Protein AF-A0AAD7EMC1-F1 (afdb_monomer_lite)

Organism: NCBI:txid1033008

Structure (mmCIF, N/CA/C/O backbone):
data_AF-A0AAD7EMC1-F1
#
_entry.id   AF-A0AAD7EMC1-F1
#
loop_
_atom_site.group_PDB
_atom_site.id
_atom_site.type_symbol
_atom_site.label_atom_id
_atom_site.label_alt_id
_atom_site.label_comp_id
_atom_site.label_asym_id
_atom_site.label_entity_id
_atom_site.label_seq_id
_atom_site.pdbx_PDB_ins_code
_atom_site.Cartn_x
_atom_site.Cartn_y
_atom_site.Cartn_z
_atom_site.occupancy
_atom_site.B_iso_or_equiv
_atom_site.auth_seq_id
_atom_site.auth_comp_id
_atom_site.auth_asym_id
_atom_site.auth_atom_id
_atom_site.pdbx_PDB_model_num
ATOM 1 N N . MET A 1 1 ? -0.668 12.055 23.148 1.00 60.88 1 MET A N 1
ATOM 2 C CA . MET A 1 1 ? -0.483 11.729 21.715 1.00 60.88 1 MET A CA 1
ATOM 3 C C . MET A 1 1 ? -1.832 11.851 21.024 1.00 60.88 1 MET A C 1
ATOM 5 O O . MET A 1 1 ? -2.780 11.252 21.510 1.00 60.88 1 MET A O 1
ATOM 9 N N . VAL A 1 2 ? -1.942 12.645 19.956 1.00 84.56 2 VAL A N 1
ATOM 10 C CA . VAL A 1 2 ? -3.195 12.840 19.202 1.00 84.56 2 VAL A CA 1
ATOM 11 C C . VAL A 1 2 ? -3.077 12.085 17.881 1.00 84.56 2 VAL A C 1
ATOM 13 O O . VAL A 1 2 ? -2.104 12.279 17.156 1.00 84.56 2 VAL A O 1
ATOM 16 N N . VAL A 1 3 ? -4.040 11.212 17.579 1.00 85.06 3 VAL A N 1
ATOM 17 C CA . VAL A 1 3 ? -4.055 10.401 16.351 1.00 85.06 3 VAL A CA 1
ATOM 18 C C . VAL A 1 3 ? -5.226 10.843 15.482 1.00 85.06 3 VAL A C 1
ATOM 20 O O . VAL A 1 3 ? -6.353 10.967 15.956 1.00 85.06 3 VAL A O 1
ATOM 23 N N . SER A 1 4 ? -4.966 11.095 14.200 1.00 88.94 4 SER A N 1
ATOM 24 C CA . SER A 1 4 ? -6.009 11.465 13.243 1.00 88.94 4 SER A CA 1
ATOM 25 C C . SER A 1 4 ? -6.768 10.218 12.795 1.00 88.94 4 SER A C 1
ATOM 27 O O . SER A 1 4 ? -6.280 9.442 11.972 1.00 88.94 4 SER A O 1
ATOM 29 N N . VAL A 1 5 ? -7.977 10.037 13.326 1.00 88.81 5 VAL A N 1
ATOM 30 C CA . VAL A 1 5 ? -8.838 8.879 13.031 1.00 88.81 5 VAL A CA 1
ATOM 31 C C . VAL A 1 5 ? -9.078 8.722 11.527 1.00 88.81 5 VAL A C 1
ATOM 33 O O . VAL A 1 5 ? -8.936 7.626 11.001 1.00 88.81 5 VAL A O 1
ATOM 36 N N . SER A 1 6 ? -9.337 9.820 10.809 1.00 87.94 6 SER A N 1
ATOM 37 C CA . SER A 1 6 ? -9.637 9.799 9.368 1.00 87.94 6 SER A CA 1
ATOM 38 C C . SER A 1 6 ? -8.484 9.317 8.485 1.00 87.94 6 SER A C 1
ATOM 40 O O . SER A 1 6 ? -8.717 8.829 7.382 1.00 87.94 6 SER A O 1
ATOM 42 N N . LYS A 1 7 ? -7.238 9.440 8.953 1.00 88.00 7 LYS A N 1
ATOM 43 C CA . LYS A 1 7 ? -6.042 8.964 8.237 1.00 88.00 7 LYS A CA 1
ATOM 44 C C . LYS A 1 7 ? -5.636 7.553 8.641 1.00 88.00 7 LYS A C 1
ATOM 46 O O . LYS A 1 7 ? -4.788 6.947 7.982 1.00 88.00 7 LYS A O 1
ATOM 51 N N . THR A 1 8 ? -6.201 7.057 9.736 1.00 90.38 8 THR A N 1
ATOM 52 C CA . THR A 1 8 ? -5.828 5.770 10.298 1.00 90.38 8 THR A CA 1
ATOM 53 C C . THR A 1 8 ? -6.599 4.687 9.562 1.00 90.38 8 THR A C 1
ATOM 55 O O . THR A 1 8 ? -7.815 4.752 9.421 1.00 90.38 8 THR A O 1
ATOM 58 N N . GLN A 1 9 ? -5.870 3.700 9.067 1.00 91.69 9 GLN A N 1
ATOM 59 C CA . GLN A 1 9 ? -6.397 2.460 8.515 1.00 91.69 9 GLN A CA 1
ATOM 60 C C . GLN A 1 9 ? -5.579 1.326 9.114 1.00 91.69 9 GLN A C 1
ATOM 62 O O . GLN A 1 9 ? -4.480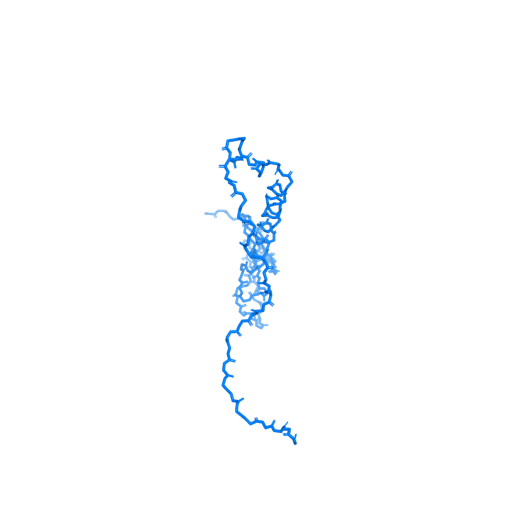 1.560 9.624 1.00 91.69 9 GLN A O 1
ATOM 67 N N . TRP A 1 10 ? -6.103 0.108 9.065 1.00 91.12 10 TRP A N 1
ATOM 68 C CA . TRP A 1 10 ? -5.374 -1.047 9.563 1.00 91.12 10 TRP A CA 1
ATOM 69 C C . TRP A 1 10 ? -5.284 -2.155 8.528 1.00 91.12 10 TRP A C 1
ATOM 71 O O . TRP A 1 10 ? -6.080 -2.244 7.593 1.00 91.12 10 TRP A O 1
ATOM 81 N N . VAL A 1 11 ? -4.251 -2.966 8.706 1.00 91.38 11 VAL A N 1
ATOM 82 C CA . VAL A 1 11 ? -3.827 -4.041 7.815 1.00 91.38 11 VAL A CA 1
ATOM 83 C C . VAL A 1 11 ? -3.401 -5.203 8.705 1.00 91.38 11 VAL A C 1
ATOM 85 O O . VAL A 1 11 ? -2.835 -4.987 9.777 1.00 91.38 11 VAL A O 1
ATOM 88 N N . ILE A 1 12 ? -3.677 -6.427 8.266 1.00 89.56 12 ILE A N 1
ATOM 89 C CA . ILE A 1 12 ? -3.251 -7.648 8.957 1.00 89.56 12 ILE A CA 1
ATOM 90 C C . ILE A 1 12 ? -1.943 -8.117 8.325 1.00 89.56 12 ILE A C 1
ATOM 92 O O . ILE A 1 12 ? -1.809 -8.102 7.106 1.00 89.56 12 ILE A O 1
ATOM 96 N N . PHE A 1 13 ? -0.979 -8.529 9.140 1.00 86.31 13 PHE A N 1
ATOM 97 C CA . PHE A 1 13 ? 0.265 -9.116 8.655 1.00 86.31 13 PHE A CA 1
ATOM 98 C C . PHE A 1 13 ? 0.315 -10.589 9.050 1.00 86.31 13 PHE A C 1
ATOM 100 O O . PHE A 1 13 ? 0.089 -10.917 10.213 1.00 86.31 13 PHE A O 1
ATOM 107 N N . GLY A 1 14 ? 0.622 -11.460 8.088 1.00 82.94 14 GLY A N 1
ATOM 108 C CA . GLY A 1 14 ? 0.661 -12.908 8.295 1.00 82.94 14 GLY A CA 1
ATOM 109 C C . GLY A 1 14 ? -0.617 -13.608 7.838 1.00 82.94 14 GLY A C 1
ATOM 110 O O . GLY A 1 14 ? -1.253 -13.190 6.872 1.00 82.94 14 GLY A O 1
ATOM 111 N N . GLU A 1 15 ? -0.965 -14.710 8.502 1.00 82.25 15 GLU A N 1
ATOM 112 C CA . GLU A 1 15 ? -2.175 -15.465 8.177 1.00 82.25 15 GLU A CA 1
ATOM 113 C C . GLU A 1 15 ? -3.427 -14.659 8.528 1.00 82.25 15 GLU A C 1
ATOM 115 O O . GLU A 1 15 ? -3.559 -14.122 9.629 1.00 82.25 15 GLU A O 1
ATOM 120 N N . ILE A 1 16 ? -4.361 -14.578 7.577 1.00 84.38 16 ILE A N 1
ATOM 121 C CA . ILE A 1 16 ? -5.633 -13.893 7.796 1.00 84.38 16 ILE A CA 1
ATOM 122 C C . ILE A 1 16 ? -6.445 -14.729 8.798 1.00 84.38 16 ILE A C 1
ATOM 124 O O . ILE A 1 16 ? -6.762 -15.887 8.509 1.00 84.38 16 ILE A O 1
ATOM 128 N N . PRO A 1 17 ? -6.801 -14.176 9.971 1.00 86.06 17 PRO A N 1
ATOM 129 C CA . PRO A 1 17 ? -7.574 -14.903 10.963 1.00 86.06 17 PRO A CA 1
ATOM 130 C C . PRO A 1 17 ? -8.973 -15.203 10.419 1.00 86.06 17 PRO A C 1
ATOM 132 O O . PRO A 1 17 ? -9.579 -14.377 9.736 1.00 86.06 17 PRO A O 1
ATOM 135 N N . ARG A 1 18 ? -9.526 -16.371 10.769 1.00 87.69 18 ARG A N 1
ATOM 136 C CA . ARG A 1 18 ? -10.897 -16.762 10.378 1.00 87.69 18 ARG A CA 1
ATOM 137 C C . ARG A 1 18 ? -11.953 -15.769 10.867 1.00 87.69 18 ARG A C 1
ATOM 139 O O . ARG A 1 18 ? -12.964 -15.566 10.204 1.00 87.69 18 ARG A O 1
ATOM 146 N N . HIS A 1 19 ? -11.700 -15.149 12.017 1.00 90.06 19 HIS A N 1
ATOM 147 C CA . HIS A 1 19 ? -12.524 -14.086 12.572 1.00 90.06 19 HIS A CA 1
ATOM 148 C C . HIS A 1 19 ? -11.719 -12.794 12.591 1.00 90.06 19 HIS A C 1
ATOM 150 O O . HIS A 1 19 ? -10.723 -12.672 13.304 1.00 90.06 19 HIS A O 1
ATOM 156 N N . VAL A 1 20 ? -12.154 -11.835 11.780 1.00 88.00 20 VAL A N 1
ATOM 157 C CA . VAL A 1 20 ? -11.515 -10.527 11.677 1.00 88.00 20 VAL A CA 1
ATOM 158 C C . VAL A 1 20 ? -11.942 -9.671 12.876 1.00 88.00 20 VAL A C 1
ATOM 160 O O . VAL A 1 20 ? -13.144 -9.471 13.071 1.00 88.00 20 VAL A O 1
ATOM 163 N N . PRO A 1 21 ? -11.003 -9.152 13.688 1.00 88.75 21 PRO A N 1
ATOM 164 C CA . PRO A 1 21 ? -11.347 -8.294 14.814 1.00 88.75 21 PRO A CA 1
ATOM 165 C C . PRO A 1 21 ? -11.889 -6.943 14.336 1.00 88.75 21 PRO A C 1
ATOM 167 O O . PRO A 1 21 ? -11.480 -6.407 13.310 1.00 88.75 21 PRO A O 1
ATOM 170 N N . ILE A 1 22 ? -12.794 -6.357 15.115 1.00 90.88 22 ILE A N 1
ATOM 171 C CA . ILE A 1 22 ? -13.328 -5.017 14.860 1.00 90.88 22 ILE A CA 1
ATOM 172 C C . ILE A 1 22 ? -12.456 -4.010 15.614 1.00 90.88 22 ILE A C 1
ATOM 174 O O . ILE A 1 22 ? -12.476 -3.978 16.843 1.00 90.88 22 ILE A O 1
ATOM 178 N N . MET A 1 23 ? -11.705 -3.168 14.896 1.00 90.06 23 MET A N 1
ATOM 179 C CA . MET A 1 23 ? -10.881 -2.124 15.515 1.00 90.06 23 MET A CA 1
ATOM 180 C C . MET A 1 23 ? -11.571 -0.761 15.532 1.00 90.06 23 MET A C 1
ATOM 182 O O . MET A 1 23 ? -12.06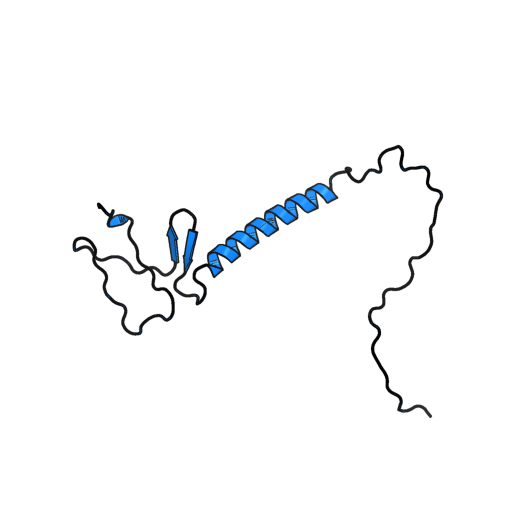7 -0.275 14.514 1.00 90.06 23 MET A O 1
ATOM 186 N N . ARG A 1 24 ? -11.560 -0.121 16.707 1.00 92.69 24 ARG A N 1
ATOM 187 C CA . ARG A 1 24 ? -12.086 1.228 16.928 1.00 92.69 24 ARG A CA 1
ATOM 188 C C . ARG A 1 24 ? -11.013 2.131 17.523 1.00 92.69 24 ARG A C 1
ATOM 190 O O . ARG A 1 24 ? -10.309 1.723 18.441 1.00 92.69 24 ARG A O 1
ATOM 197 N N . VAL A 1 25 ? -10.937 3.373 17.055 1.00 90.50 25 VAL A N 1
ATOM 198 C CA . VAL A 1 25 ? -10.101 4.427 17.652 1.00 90.50 25 VAL A CA 1
ATOM 199 C C . VAL A 1 25 ? -10.977 5.642 17.903 1.00 90.50 25 VAL A C 1
ATOM 201 O O . VAL A 1 25 ? -11.681 6.103 17.007 1.00 90.50 25 VAL A O 1
ATOM 204 N N . GLY A 1 26 ? -10.988 6.127 19.148 1.00 87.81 26 GLY A N 1
ATOM 205 C CA . GLY A 1 26 ? -11.864 7.234 19.552 1.00 87.81 26 GLY A CA 1
ATOM 206 C C . GLY A 1 26 ? -13.350 6.943 19.306 1.00 87.81 26 GLY A C 1
ATOM 207 O O . GLY A 1 26 ? -14.073 7.810 18.834 1.00 87.81 26 GLY A O 1
ATOM 208 N N . GLY A 1 27 ? -13.788 5.693 19.512 1.00 89.94 27 GLY A N 1
ATOM 209 C CA . GLY A 1 27 ? -15.169 5.252 19.265 1.00 89.94 27 GLY A CA 1
ATOM 210 C C . GLY A 1 27 ? -15.541 5.049 17.789 1.00 89.94 27 GLY A C 1
ATOM 211 O O . GLY A 1 27 ? -16.564 4.430 17.505 1.00 89.94 27 GLY A O 1
ATOM 212 N N . THR A 1 28 ? -14.698 5.485 16.852 1.00 91.06 28 THR A N 1
ATOM 213 C CA . THR A 1 28 ? -14.940 5.357 15.410 1.00 91.06 28 THR A CA 1
ATOM 214 C C . THR A 1 28 ? -14.347 4.058 14.881 1.00 91.06 28 THR A C 1
ATOM 216 O O . THR A 1 28 ? -13.233 3.683 15.249 1.00 91.06 28 THR A O 1
ATOM 219 N N . LEU A 1 29 ? -15.085 3.368 14.011 1.00 92.50 29 LEU A N 1
ATOM 220 C CA . LEU A 1 29 ? -14.623 2.149 13.353 1.00 92.50 29 LEU A CA 1
ATOM 221 C C . LEU A 1 29 ? -13.528 2.465 12.328 1.00 92.50 29 LEU A C 1
ATOM 223 O O . LEU A 1 29 ? -13.699 3.350 11.492 1.00 92.50 29 LEU A O 1
ATOM 227 N N . ILE A 1 30 ? -12.433 1.707 12.361 1.00 94.00 30 ILE A N 1
ATOM 228 C CA . ILE A 1 30 ? -11.377 1.807 11.354 1.00 94.00 30 ILE A CA 1
ATOM 229 C C . ILE A 1 30 ? -11.583 0.741 10.278 1.00 94.00 30 ILE A C 1
ATOM 231 O O . ILE A 1 30 ? -11.761 -0.441 10.576 1.00 94.00 30 ILE A O 1
ATOM 235 N N . SER A 1 31 ? -11.498 1.163 9.016 1.00 91.75 31 SER A N 1
ATOM 236 C CA . SER A 1 31 ? -11.544 0.264 7.864 1.00 91.75 31 SER A CA 1
ATOM 237 C C . SER A 1 31 ? -10.325 -0.662 7.806 1.00 91.75 31 SER A C 1
ATOM 239 O O . SER A 1 31 ? -9.181 -0.201 7.910 1.00 91.75 31 SER A O 1
ATOM 241 N N . LEU A 1 32 ? -10.589 -1.958 7.616 1.00 91.19 32 LEU A N 1
ATOM 242 C CA . LEU A 1 32 ? -9.584 -2.952 7.250 1.00 91.19 32 LEU A CA 1
ATOM 243 C C . LEU A 1 32 ? -9.306 -2.830 5.753 1.00 91.19 32 LEU A C 1
ATOM 245 O O . LEU A 1 32 ? -10.224 -2.922 4.938 1.00 91.19 32 LEU A O 1
ATOM 249 N N . VAL A 1 33 ? -8.041 -2.659 5.387 1.00 91.56 33 VAL A N 1
ATOM 250 C CA . VAL A 1 33 ? -7.624 -2.520 3.989 1.00 91.56 33 VAL A CA 1
ATOM 251 C C . VAL A 1 33 ? -6.583 -3.581 3.659 1.00 91.56 33 VAL A C 1
ATOM 253 O O . VAL A 1 33 ? -5.843 -4.026 4.528 1.00 91.56 33 VAL A O 1
ATOM 256 N N . ASN A 1 34 ? -6.517 -4.000 2.394 1.00 90.44 34 ASN A N 1
ATOM 257 C CA . ASN A 1 34 ? -5.550 -5.008 1.950 1.00 90.44 34 ASN A CA 1
ATOM 258 C C . ASN A 1 34 ? -4.175 -4.431 1.589 1.00 90.44 34 ASN A C 1
ATOM 260 O O . ASN A 1 34 ? -3.157 -5.123 1.610 1.00 90.44 34 ASN A O 1
ATOM 264 N N . GLN A 1 35 ? -4.151 -3.160 1.201 1.00 91.31 35 GLN A N 1
ATOM 265 C CA . GLN A 1 35 ? -2.939 -2.430 0.869 1.00 91.31 35 GLN A CA 1
ATOM 266 C C . GLN A 1 35 ? -3.005 -1.044 1.483 1.00 91.31 35 GLN A C 1
ATOM 268 O O . GLN A 1 35 ? -3.990 -0.331 1.310 1.00 91.31 35 GLN A O 1
ATOM 273 N N . TYR A 1 36 ? -1.933 -0.643 2.153 1.00 92.69 36 TYR A N 1
ATOM 274 C CA . TYR A 1 36 ? -1.837 0.676 2.758 1.00 92.69 36 TYR A CA 1
ATOM 275 C C . TYR A 1 36 ? -0.508 1.325 2.399 1.00 92.69 36 TYR A C 1
ATOM 277 O O . TYR A 1 36 ? 0.546 0.691 2.455 1.00 92.69 36 TYR A O 1
ATOM 285 N N . LYS A 1 37 ? -0.551 2.599 2.006 1.00 92.06 37 LYS A N 1
ATOM 286 C CA . LYS A 1 37 ? 0.650 3.383 1.723 1.00 92.06 37 LYS A CA 1
ATOM 287 C C . LYS A 1 37 ? 0.877 4.368 2.858 1.00 92.06 37 LYS A C 1
ATOM 289 O O . LYS A 1 37 ? 0.121 5.324 3.000 1.00 92.06 37 LYS A O 1
ATOM 294 N N . PHE A 1 38 ? 1.966 4.182 3.591 1.00 89.44 38 PHE A N 1
ATOM 295 C CA . PHE A 1 38 ? 2.380 5.082 4.658 1.00 89.44 38 PHE A CA 1
ATOM 296 C C . PHE A 1 38 ? 3.771 5.632 4.359 1.00 89.44 38 PHE A C 1
ATOM 298 O O . PHE A 1 38 ? 4.710 4.868 4.153 1.00 89.44 38 PHE A O 1
ATOM 305 N N . VAL A 1 39 ? 3.891 6.962 4.279 1.00 90.56 39 VAL A N 1
ATOM 306 C CA . VAL A 1 39 ? 5.169 7.679 4.072 1.00 90.56 39 VAL A CA 1
ATOM 307 C C . VAL A 1 39 ? 5.998 7.083 2.916 1.00 90.56 39 VAL A C 1
ATOM 309 O O . VAL A 1 39 ? 7.188 6.816 3.017 1.00 90.56 39 VAL A O 1
ATOM 312 N N . GLY A 1 40 ? 5.341 6.803 1.786 1.00 90.12 40 GLY A N 1
ATOM 313 C CA . GLY A 1 40 ? 6.005 6.260 0.591 1.00 90.12 40 GLY A CA 1
ATOM 314 C C . GLY A 1 40 ? 6.276 4.749 0.608 1.00 90.12 40 GLY A C 1
ATOM 315 O O . GLY A 1 40 ? 6.544 4.184 -0.455 1.00 90.12 40 GLY A O 1
ATOM 316 N N . VAL A 1 41 ? 6.126 4.080 1.750 1.00 90.25 41 VAL A N 1
ATOM 317 C CA . VAL A 1 41 ? 6.219 2.622 1.880 1.00 90.25 41 VAL A CA 1
ATOM 318 C C . VAL A 1 41 ? 4.844 2.007 1.656 1.00 90.25 41 VAL A C 1
ATOM 320 O O . VAL A 1 41 ? 3.828 2.557 2.079 1.00 90.25 41 VAL A O 1
ATOM 323 N N . LEU A 1 42 ? 4.805 0.892 0.929 1.00 92.19 42 LEU A N 1
ATOM 324 C CA . LEU A 1 42 ? 3.564 0.212 0.572 1.00 92.19 42 LEU A C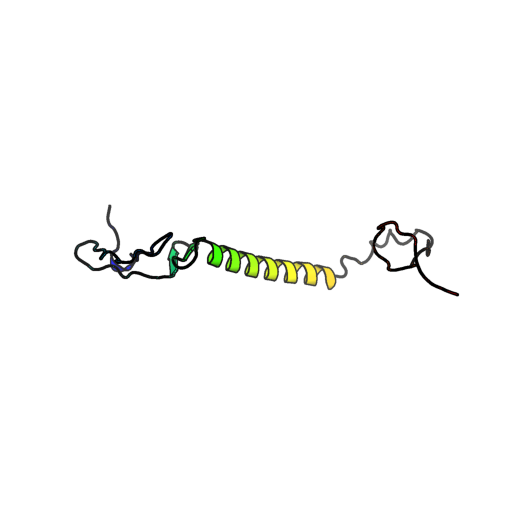A 1
ATOM 325 C C . LEU A 1 42 ? 3.528 -1.132 1.291 1.00 92.19 42 LEU A C 1
ATOM 327 O O . LEU A 1 42 ? 4.402 -1.966 1.076 1.00 92.19 42 LEU A O 1
ATOM 331 N N . PHE A 1 43 ? 2.519 -1.308 2.131 1.00 91.00 43 PHE A N 1
ATOM 332 C CA . PHE A 1 43 ? 2.274 -2.507 2.917 1.00 91.00 43 PHE A CA 1
ATOM 333 C C . PHE A 1 43 ? 1.157 -3.309 2.261 1.00 91.00 43 PHE A C 1
ATOM 335 O O . PHE A 1 43 ? 0.144 -2.732 1.866 1.00 91.00 43 PHE A O 1
ATOM 342 N N . THR A 1 44 ? 1.340 -4.622 2.131 1.00 90.62 44 THR A N 1
ATOM 343 C CA . THR A 1 44 ? 0.334 -5.544 1.578 1.00 90.62 44 THR A CA 1
ATOM 344 C C . THR A 1 44 ? 0.028 -6.628 2.609 1.00 90.62 44 THR A C 1
ATOM 346 O O . THR A 1 44 ? 0.959 -7.252 3.107 1.00 90.62 44 THR A O 1
ATOM 349 N N . SER A 1 45 ? -1.249 -6.850 2.933 1.00 86.19 45 SER A N 1
ATOM 350 C CA . SER A 1 45 ? -1.672 -7.883 3.896 1.00 86.19 45 SER A CA 1
ATOM 351 C C . SER A 1 45 ? -1.876 -9.265 3.284 1.00 86.19 45 SER A C 1
ATOM 353 O O . SER A 1 45 ? -1.800 -10.263 3.986 1.00 86.19 45 SER A O 1
ATOM 355 N N . ILE A 1 46 ? -2.165 -9.334 1.981 1.00 83.12 46 ILE A N 1
ATOM 356 C CA . ILE A 1 46 ? -2.530 -10.587 1.296 1.00 83.12 46 ILE A CA 1
ATOM 357 C C . ILE A 1 46 ? -1.305 -11.497 1.104 1.00 83.12 46 ILE A C 1
ATOM 359 O O . ILE A 1 46 ? -1.426 -12.716 1.013 1.00 83.12 46 ILE A O 1
ATOM 363 N N . SER A 1 47 ? -0.114 -10.911 1.008 1.00 81.50 47 SER A N 1
ATOM 364 C CA . SER A 1 47 ? 1.127 -11.625 0.730 1.00 81.50 47 SER A CA 1
ATOM 365 C C . SER A 1 47 ? 1.884 -11.958 2.014 1.00 81.50 47 SER A C 1
ATOM 367 O O . SER A 1 47 ? 1.996 -11.129 2.912 1.00 81.50 47 SER A O 1
ATOM 369 N N . ARG A 1 48 ? 2.499 -13.149 2.053 1.00 83.38 48 ARG A N 1
ATOM 370 C CA . ARG A 1 48 ? 3.388 -13.575 3.151 1.00 83.38 48 ARG A CA 1
ATOM 371 C C . ARG A 1 48 ? 4.547 -12.597 3.380 1.00 83.38 48 ARG A C 1
ATOM 373 O O . ARG A 1 48 ? 4.969 -12.400 4.512 1.00 83.38 48 ARG A O 1
ATOM 380 N N . ASP A 1 49 ? 5.036 -11.983 2.304 1.00 87.00 49 ASP A N 1
ATOM 381 C CA . ASP A 1 49 ? 5.968 -10.859 2.357 1.00 87.00 49 ASP A CA 1
ATOM 382 C C . ASP A 1 49 ? 5.206 -9.532 2.215 1.00 87.00 49 ASP A C 1
ATOM 384 O O . ASP A 1 49 ? 4.656 -9.221 1.151 1.00 87.00 49 ASP A O 1
ATOM 388 N N . ILE A 1 50 ? 5.217 -8.736 3.286 1.00 90.19 50 ILE A N 1
ATOM 389 C CA . ILE A 1 50 ? 4.524 -7.445 3.400 1.00 90.19 50 ILE A CA 1
ATOM 390 C C . ILE A 1 50 ? 5.061 -6.379 2.434 1.00 90.19 50 ILE A C 1
ATOM 392 O O . ILE A 1 50 ? 4.336 -5.439 2.090 1.00 90.19 50 ILE A O 1
ATOM 396 N N . PHE A 1 51 ? 6.310 -6.528 1.980 1.00 91.19 51 PHE A N 1
ATOM 397 C CA . PHE A 1 51 ? 7.006 -5.582 1.110 1.00 91.19 51 PHE A CA 1
ATOM 398 C C . PHE A 1 51 ? 7.132 -6.066 -0.331 1.00 91.19 51 PHE A C 1
ATOM 400 O O . PHE A 1 51 ? 7.632 -5.315 -1.169 1.00 91.19 51 PHE A O 1
ATOM 407 N N . SER A 1 52 ? 6.654 -7.265 -0.658 1.00 90.00 52 SER A N 1
ATOM 408 C CA . SER A 1 52 ? 6.747 -7.846 -2.004 1.00 90.00 52 SER A CA 1
ATOM 409 C C . SER A 1 52 ? 6.293 -6.873 -3.102 1.00 90.00 52 SER A C 1
ATOM 411 O O . SER A 1 52 ? 7.044 -6.568 -4.030 1.00 90.00 52 SER A O 1
ATOM 413 N N . THR A 1 53 ? 5.109 -6.273 -2.950 1.00 91.00 53 THR A N 1
ATOM 414 C CA . THR A 1 53 ? 4.574 -5.252 -3.866 1.00 91.00 53 THR A CA 1
ATOM 415 C C . THR A 1 53 ? 5.450 -3.996 -3.922 1.00 91.00 53 THR A C 1
ATOM 417 O O . THR A 1 53 ? 5.619 -3.387 -4.983 1.00 91.00 53 THR A O 1
ATOM 420 N N . HIS A 1 54 ? 6.009 -3.577 -2.785 1.00 93.88 54 HIS A N 1
ATOM 421 C CA . HIS A 1 54 ? 6.886 -2.411 -2.708 1.00 93.88 54 HIS A CA 1
ATOM 422 C C . HIS A 1 54 ? 8.203 -2.660 -3.456 1.00 93.88 54 HIS A C 1
ATOM 424 O O . HIS A 1 54 ? 8.598 -1.842 -4.291 1.00 93.88 54 HIS A O 1
ATOM 430 N N . TYR A 1 55 ? 8.837 -3.812 -3.232 1.00 94.12 55 TYR A N 1
ATOM 431 C CA . TYR A 1 55 ? 10.055 -4.216 -3.929 1.00 94.12 55 TYR A CA 1
ATOM 432 C C . TYR A 1 55 ? 9.818 -4.473 -5.412 1.00 94.12 55 TYR A C 1
ATOM 434 O O . TYR A 1 55 ? 10.639 -4.050 -6.219 1.00 94.12 55 TYR A O 1
ATOM 442 N N . ALA A 1 56 ? 8.682 -5.052 -5.802 1.00 93.50 56 ALA A N 1
ATOM 443 C CA . ALA A 1 56 ? 8.319 -5.208 -7.208 1.00 93.50 56 ALA A CA 1
ATOM 444 C C . ALA A 1 56 ? 8.241 -3.847 -7.924 1.00 93.50 56 ALA A C 1
ATOM 446 O O . ALA A 1 56 ? 8.834 -3.661 -8.990 1.00 93.50 56 ALA A O 1
ATOM 447 N N . LYS A 1 57 ? 7.589 -2.853 -7.303 1.00 93.44 57 LYS A N 1
ATOM 448 C CA . LYS A 1 57 ? 7.532 -1.477 -7.829 1.00 93.44 57 LYS A CA 1
ATOM 449 C C . LYS A 1 57 ? 8.913 -0.821 -7.867 1.00 93.44 57 LYS A C 1
ATOM 451 O O . LYS A 1 57 ? 9.239 -0.148 -8.844 1.00 93.44 57 LYS A O 1
ATOM 456 N N . LYS A 1 58 ? 9.738 -1.020 -6.836 1.00 94.12 58 LYS A N 1
ATOM 457 C CA . LYS A 1 58 ? 11.108 -0.489 -6.777 1.00 94.12 58 LYS A CA 1
ATOM 458 C C . LYS A 1 58 ? 11.997 -1.107 -7.860 1.00 94.12 58 LYS A C 1
ATOM 460 O O . LYS A 1 58 ? 12.693 -0.375 -8.556 1.00 94.12 58 LYS A O 1
ATOM 465 N N . ALA A 1 59 ? 11.911 -2.419 -8.058 1.00 95.75 59 ALA A N 1
ATOM 466 C CA . ALA A 1 59 ? 12.646 -3.152 -9.082 1.00 95.75 59 ALA A CA 1
ATOM 467 C C . ALA A 1 59 ? 12.222 -2.740 -10.496 1.00 95.75 59 ALA A C 1
ATOM 469 O O . ALA A 1 59 ? 13.078 -2.517 -11.345 1.00 95.75 59 ALA A O 1
ATOM 470 N N . SER A 1 60 ? 10.919 -2.577 -10.747 1.00 96.12 60 SER A N 1
ATOM 471 C CA . SER A 1 60 ? 10.407 -2.078 -12.030 1.00 96.12 60 SER A CA 1
ATOM 472 C C . SER A 1 60 ? 10.982 -0.698 -12.367 1.00 96.12 60 SER A C 1
ATOM 474 O O . SER A 1 60 ? 11.532 -0.510 -13.452 1.00 96.12 60 SER A O 1
ATOM 476 N N . LYS A 1 61 ? 10.956 0.239 -11.411 1.00 95.06 61 LYS A N 1
ATOM 477 C CA . LYS A 1 61 ? 11.548 1.572 -11.594 1.00 95.06 61 LYS A CA 1
ATOM 478 C C . LYS A 1 61 ? 13.060 1.518 -11.801 1.00 95.06 61 LYS A C 1
ATOM 480 O O . LYS A 1 61 ? 13.568 2.199 -12.683 1.00 95.06 61 LYS A O 1
ATOM 485 N N . ALA A 1 62 ? 13.769 0.695 -11.031 1.00 95.25 62 ALA A N 1
ATOM 486 C CA . ALA A 1 62 ? 15.212 0.527 -11.179 1.00 95.25 62 ALA A CA 1
ATOM 487 C C . ALA A 1 62 ? 15.583 -0.021 -12.565 1.00 95.25 62 ALA A C 1
ATOM 489 O O . ALA A 1 62 ? 16.488 0.507 -13.201 1.00 95.25 62 ALA A O 1
ATOM 490 N N . ARG A 1 63 ? 14.845 -1.018 -13.071 1.00 95.94 63 ARG A N 1
ATOM 491 C CA . ARG A 1 63 ? 15.029 -1.558 -14.429 1.00 95.94 63 ARG A CA 1
ATOM 492 C C . ARG A 1 63 ? 14.744 -0.513 -15.503 1.00 95.94 63 ARG A C 1
ATOM 494 O O . ARG A 1 63 ? 15.500 -0.426 -16.459 1.00 95.94 63 ARG A O 1
ATOM 501 N N . ALA A 1 64 ? 13.700 0.299 -15.338 1.00 94.25 64 ALA A N 1
ATOM 502 C CA . ALA A 1 64 ? 13.403 1.381 -16.275 1.00 94.25 64 ALA A CA 1
ATOM 503 C C . ALA A 1 64 ? 14.554 2.399 -16.347 1.00 94.25 64 ALA A C 1
ATOM 505 O O . ALA A 1 64 ? 14.992 2.751 -17.439 1.00 94.25 64 ALA A O 1
ATOM 506 N N . VAL A 1 65 ? 15.089 2.816 -15.195 1.00 94.38 65 VAL A N 1
ATOM 507 C CA . VAL A 1 65 ? 16.249 3.720 -15.133 1.00 94.38 65 VAL A CA 1
ATOM 508 C C . VAL A 1 65 ? 17.489 3.070 -15.740 1.00 94.38 65 VAL A C 1
ATOM 510 O O . VAL A 1 65 ? 18.133 3.691 -16.579 1.00 94.38 65 VAL A O 1
ATOM 513 N N . ALA A 1 66 ? 17.780 1.816 -15.388 1.00 92.25 66 ALA A N 1
ATOM 514 C CA . ALA A 1 66 ? 18.906 1.069 -15.941 1.00 92.25 66 ALA A CA 1
ATOM 515 C C . ALA A 1 66 ? 18.829 0.986 -17.474 1.00 92.25 66 ALA A C 1
ATOM 517 O O . ALA A 1 66 ? 19.796 1.311 -18.162 1.00 92.25 66 ALA A O 1
ATOM 518 N N . ASN A 1 67 ? 17.663 0.631 -18.017 1.00 91.38 67 ASN A N 1
ATOM 519 C CA . ASN A 1 67 ? 17.448 0.549 -19.458 1.00 91.38 67 ASN A CA 1
ATOM 520 C C . ASN A 1 67 ? 17.671 1.904 -20.141 1.00 91.38 67 ASN A C 1
ATOM 522 O O . ASN A 1 67 ? 18.357 1.952 -21.154 1.00 91.38 67 ASN A O 1
ATOM 526 N N . MET A 1 68 ? 17.176 3.006 -19.568 1.00 89.38 68 MET A N 1
ATOM 527 C CA . MET A 1 68 ? 17.440 4.348 -20.103 1.00 89.38 68 MET A CA 1
ATOM 528 C C . MET A 1 68 ? 18.932 4.701 -20.067 1.00 89.38 68 MET A C 1
ATOM 530 O O . MET A 1 68 ? 19.459 5.230 -21.042 1.00 89.38 68 MET A O 1
ATOM 534 N N . THR A 1 69 ? 19.636 4.385 -18.976 1.00 88.75 69 THR A N 1
ATOM 535 C CA . THR A 1 69 ? 21.075 4.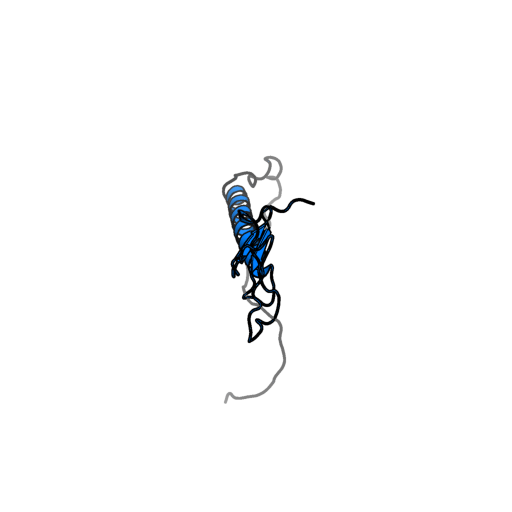668 -18.865 1.00 88.75 69 THR A CA 1
ATOM 536 C C . THR A 1 69 ? 21.904 3.850 -19.852 1.00 88.75 69 THR A C 1
ATOM 538 O O . THR A 1 69 ? 22.760 4.408 -20.534 1.00 88.75 69 THR A O 1
ATOM 541 N N . PHE A 1 70 ? 21.632 2.552 -19.999 1.00 84.31 70 PHE A N 1
ATOM 542 C CA . PHE A 1 70 ? 22.380 1.705 -20.929 1.00 84.31 70 PHE A CA 1
ATOM 543 C C . PHE A 1 70 ? 22.055 2.018 -22.389 1.00 84.31 70 PHE A C 1
ATOM 545 O O . PHE A 1 70 ? 22.959 2.004 -23.222 1.00 84.31 70 PHE A O 1
ATOM 552 N N . GLU A 1 71 ? 20.811 2.380 -22.696 1.00 80.88 71 GLU A N 1
ATOM 553 C CA . GLU A 1 71 ? 20.448 2.851 -24.031 1.00 80.88 71 GLU A CA 1
ATOM 554 C C . GLU A 1 71 ? 21.129 4.192 -24.344 1.00 80.88 71 GLU A C 1
ATOM 556 O O . GLU A 1 71 ? 21.677 4.369 -25.428 1.00 80.88 71 GLU A O 1
ATOM 561 N N . SER A 1 72 ? 21.227 5.105 -23.371 1.00 73.88 72 SER A N 1
ATOM 562 C CA . SER A 1 72 ? 21.978 6.350 -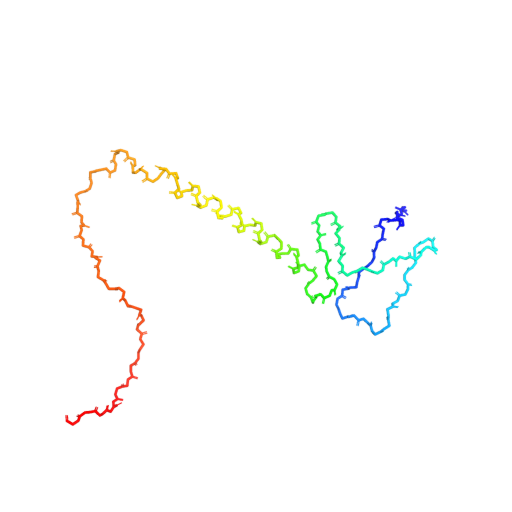23.562 1.00 73.88 72 SER A CA 1
ATOM 563 C C . SER A 1 72 ? 23.461 6.096 -23.854 1.00 73.88 72 SER A C 1
ATOM 565 O O . SER A 1 72 ? 24.011 6.733 -24.744 1.00 73.88 72 SER A O 1
ATOM 567 N N . ILE A 1 73 ? 24.099 5.121 -23.194 1.00 68.38 73 ILE A N 1
ATOM 568 C CA . ILE A 1 73 ? 25.493 4.724 -23.468 1.00 68.38 73 ILE A CA 1
ATOM 569 C C . ILE A 1 73 ? 25.620 4.093 -24.859 1.00 68.38 73 ILE A C 1
ATOM 571 O O . ILE A 1 73 ? 26.608 4.332 -25.546 1.00 68.38 73 ILE A O 1
ATOM 575 N N . ARG A 1 74 ? 24.618 3.322 -25.294 1.00 57.91 74 ARG A N 1
ATOM 576 C CA . ARG A 1 74 ? 24.586 2.697 -26.621 1.00 57.91 74 ARG A CA 1
ATOM 577 C C . ARG A 1 74 ? 24.508 3.723 -27.753 1.00 57.91 74 ARG A C 1
ATOM 579 O O . ARG A 1 74 ? 25.145 3.526 -28.783 1.00 57.91 74 ARG A O 1
ATOM 586 N N . ILE A 1 75 ? 23.714 4.780 -27.574 1.00 61.00 75 ILE A N 1
ATOM 587 C CA . ILE A 1 75 ? 23.502 5.827 -28.588 1.00 61.00 75 ILE A CA 1
ATOM 588 C C . ILE A 1 75 ? 24.583 6.919 -28.491 1.00 61.00 75 ILE A C 1
ATOM 590 O O . ILE A 1 75 ? 24.865 7.612 -29.467 1.00 61.00 75 ILE A O 1
ATOM 594 N N . SER A 1 76 ? 25.227 7.063 -27.330 1.00 56.09 76 SER A N 1
ATOM 595 C CA . SER A 1 76 ? 26.336 7.997 -27.153 1.00 56.09 76 SER A CA 1
ATOM 596 C C . SER A 1 76 ? 27.560 7.535 -27.950 1.00 56.09 76 SER A C 1
ATOM 598 O O . SER A 1 76 ? 28.075 6.444 -27.701 1.00 56.09 76 SER A O 1
ATOM 600 N N . PRO A 1 77 ? 28.157 8.385 -28.802 1.00 58.69 77 PRO A N 1
ATOM 601 C CA . PRO A 1 77 ? 29.449 8.111 -29.424 1.00 58.69 77 PRO A CA 1
ATOM 602 C C . PRO A 1 77 ? 30.609 8.215 -28.415 1.00 58.69 77 PRO A C 1
ATOM 604 O O . PRO A 1 77 ? 31.747 8.413 -28.809 1.00 58.69 77 PRO A O 1
ATOM 607 N N . LEU A 1 78 ? 30.367 8.056 -27.108 1.00 53.75 78 LEU A N 1
ATOM 608 C CA . LEU A 1 78 ? 31.413 8.016 -26.078 1.00 53.75 78 LEU A CA 1
ATOM 609 C C . LEU A 1 78 ? 32.278 6.742 -26.171 1.00 53.75 78 LEU A C 1
ATOM 611 O O . LEU A 1 78 ? 33.295 6.637 -25.495 1.00 53.75 78 LEU A O 1
ATOM 615 N N . GLY A 1 79 ? 31.900 5.801 -27.046 1.00 49.47 79 GLY A N 1
ATOM 616 C CA . GLY A 1 79 ? 32.754 4.727 -27.558 1.00 49.47 79 GLY A CA 1
ATOM 617 C C . GLY A 1 79 ? 33.520 5.077 -28.843 1.00 49.47 79 GLY A C 1
ATOM 618 O O . GLY A 1 79 ? 34.143 4.194 -29.433 1.00 49.47 79 GLY A O 1
ATOM 619 N N . ALA A 1 80 ? 33.494 6.330 -29.310 1.00 52.72 80 ALA A N 1
ATOM 620 C CA . ALA A 1 80 ? 34.484 6.807 -30.262 1.00 52.72 80 ALA A CA 1
ATOM 621 C C . ALA A 1 80 ? 35.826 6.736 -29.540 1.00 52.72 80 ALA A C 1
ATOM 623 O O . ALA A 1 80 ? 36.103 7.527 -28.638 1.00 52.72 80 ALA A O 1
ATOM 624 N N . LYS A 1 81 ? 36.610 5.712 -29.899 1.00 48.91 81 LYS A N 1
ATOM 625 C CA . LYS A 1 81 ? 38.006 5.551 -29.499 1.00 48.91 81 LYS A CA 1
ATOM 626 C C . LYS A 1 81 ? 38.637 6.934 -29.441 1.00 48.91 81 LYS A C 1
ATOM 628 O O . LYS A 1 81 ? 38.547 7.684 -30.415 1.00 48.91 81 LYS A O 1
ATOM 633 N N . SER A 1 82 ? 39.233 7.273 -28.304 1.00 51.19 82 SER A N 1
ATOM 634 C CA . SER A 1 82 ? 40.005 8.499 -28.201 1.00 51.19 82 SER A CA 1
ATOM 635 C C . SER A 1 82 ? 40.964 8.579 -29.409 1.00 51.19 82 SER A C 1
ATOM 637 O O . SER A 1 82 ? 41.524 7.547 -29.795 1.00 51.19 82 SER A O 1
ATOM 639 N N . PRO A 1 83 ? 41.139 9.748 -30.060 1.00 52.66 83 PRO A N 1
ATOM 640 C CA . PRO A 1 83 ? 41.859 9.855 -31.340 1.00 52.66 83 PRO A CA 1
ATOM 641 C C . PRO A 1 83 ? 43.297 9.313 -31.334 1.00 52.66 83 PRO A C 1
ATOM 643 O O . PRO A 1 83 ? 43.874 9.076 -32.389 1.00 52.66 83 PRO A O 1
ATOM 646 N N . TRP A 1 84 ? 43.867 9.095 -30.150 1.00 51.34 84 TRP A N 1
ATOM 647 C CA . TRP A 1 84 ? 45.209 8.568 -29.928 1.00 51.34 84 TRP A CA 1
ATOM 648 C C . TRP A 1 84 ? 45.275 7.035 -29.792 1.00 51.34 84 TRP A C 1
ATOM 650 O O . TRP A 1 84 ? 46.365 6.479 -29.708 1.00 51.34 84 TRP A O 1
ATOM 660 N N . MET A 1 85 ? 44.142 6.323 -29.816 1.00 43.41 85 MET A N 1
ATOM 661 C CA . MET A 1 85 ? 44.078 4.854 -29.713 1.00 43.41 85 MET A CA 1
ATOM 662 C C . MET A 1 85 ? 44.012 4.141 -31.083 1.00 43.41 85 MET A C 1
ATOM 664 O O . MET A 1 85 ? 43.630 2.973 -31.172 1.00 43.41 85 MET A O 1
ATOM 668 N N . SER A 1 86 ? 44.365 4.842 -32.165 1.00 48.34 86 SER A N 1
ATOM 669 C CA . SER A 1 86 ? 44.346 4.364 -33.558 1.00 48.34 86 SER A CA 1
ATOM 670 C C . SER A 1 86 ? 45.667 3.746 -34.045 1.00 48.34 86 SER A C 1
ATOM 672 O O . SER A 1 86 ? 45.749 3.340 -35.199 1.00 48.34 86 SER A O 1
ATOM 674 N N . LEU A 1 87 ? 46.680 3.596 -33.184 1.00 47.88 87 LEU A N 1
ATOM 675 C CA . LEU A 1 87 ? 47.989 3.035 -33.554 1.00 47.88 87 LEU A CA 1
ATOM 676 C C . LEU A 1 87 ? 48.285 1.685 -32.885 1.00 47.88 87 LEU A C 1
ATOM 678 O O . LEU A 1 87 ? 49.355 1.485 -32.320 1.00 47.88 87 LEU A O 1
ATOM 682 N N . THR A 1 88 ? 47.358 0.727 -32.960 1.00 50.31 88 THR A N 1
ATOM 683 C CA . THR A 1 88 ? 47.740 -0.687 -32.790 1.00 50.31 88 THR A CA 1
ATOM 684 C C . THR A 1 88 ? 47.448 -1.441 -34.082 1.00 50.31 88 THR A C 1
ATOM 686 O O . THR A 1 88 ? 46.313 -1.394 -34.567 1.00 50.31 88 THR A O 1
ATOM 689 N N . PRO A 1 89 ? 48.460 -2.084 -34.693 1.00 41.12 89 PRO A N 1
ATOM 690 C CA . PRO A 1 89 ? 48.257 -2.822 -35.921 1.00 41.12 89 PRO A CA 1
ATOM 691 C C . PRO A 1 89 ? 47.356 -4.024 -35.632 1.00 41.12 89 PRO A C 1
ATOM 693 O O . PRO A 1 89 ? 47.523 -4.746 -34.651 1.00 41.12 89 PRO A O 1
ATOM 696 N N . THR A 1 90 ? 46.363 -4.170 -36.502 1.00 51.72 90 THR A N 1
ATOM 697 C CA . THR A 1 90 ? 45.551 -5.357 -36.774 1.00 51.72 90 THR A CA 1
ATOM 698 C C . THR A 1 90 ? 46.062 -6.660 -36.155 1.00 51.72 90 THR A C 1
ATOM 700 O O . THR A 1 90 ? 47.000 -7.268 -36.663 1.00 51.72 90 THR A O 1
ATOM 703 N N . CYS A 1 91 ? 45.343 -7.158 -35.149 1.00 33.84 91 CYS A N 1
ATOM 704 C CA . CYS A 1 91 ? 45.285 -8.585 -34.850 1.00 33.84 91 CYS A CA 1
ATOM 705 C C . CYS A 1 91 ? 43.843 -9.058 -35.090 1.00 33.84 91 CYS A C 1
ATOM 707 O O . CYS A 1 91 ? 43.029 -9.168 -34.176 1.00 33.84 91 CYS A O 1
ATOM 709 N N . GLN A 1 92 ? 43.489 -9.245 -36.366 1.00 47.84 92 GLN A N 1
ATOM 710 C CA . GLN A 1 92 ? 42.316 -10.027 -36.754 1.00 47.84 92 GLN A CA 1
ATOM 711 C C . GLN A 1 92 ? 42.682 -11.510 -36.662 1.00 47.84 92 GLN A C 1
ATOM 713 O O . GLN A 1 92 ? 43.141 -12.110 -37.623 1.00 47.84 92 GLN A O 1
ATOM 718 N N . SER A 1 93 ? 42.492 -12.092 -35.486 1.00 45.09 93 SER A N 1
ATOM 719 C CA . SER A 1 93 ? 42.368 -13.534 -35.255 1.00 45.09 93 SER A CA 1
ATOM 720 C C . SER A 1 93 ? 41.818 -13.631 -33.821 1.00 45.09 93 SER A C 1
ATOM 722 O O . SER A 1 93 ? 42.336 -12.971 -32.935 1.00 45.09 93 SER A O 1
ATOM 724 N N . TRP A 1 94 ? 40.708 -14.260 -33.461 1.00 33.16 94 TRP A N 1
ATOM 725 C CA . TRP A 1 94 ? 39.983 -15.407 -33.968 1.00 33.16 94 TRP A CA 1
ATOM 726 C C . TRP A 1 94 ? 38.489 -15.172 -33.703 1.00 33.16 94 TRP A C 1
ATOM 728 O O . TRP A 1 94 ? 38.088 -14.895 -32.573 1.00 33.16 94 TRP A O 1
ATOM 738 N N . ARG A 1 95 ? 37.644 -15.315 -34.724 1.00 40.06 95 ARG A N 1
ATOM 739 C CA . ARG A 1 95 ? 36.212 -15.564 -34.533 1.00 40.06 95 ARG A CA 1
ATOM 740 C C . ARG A 1 95 ? 35.927 -16.947 -35.095 1.00 40.06 95 ARG A C 1
ATOM 742 O O . ARG A 1 95 ? 35.564 -17.076 -36.257 1.00 40.06 95 ARG A O 1
ATOM 749 N N . THR A 1 96 ? 36.078 -17.960 -34.256 1.00 42.53 96 THR A N 1
ATOM 750 C CA . THR A 1 96 ? 35.549 -19.300 -34.502 1.00 42.53 96 THR A CA 1
ATOM 751 C C . THR A 1 96 ? 34.766 -19.764 -33.282 1.00 42.53 96 THR A C 1
ATOM 753 O O . THR A 1 96 ? 35.244 -19.750 -32.155 1.00 42.53 96 THR A O 1
ATOM 756 N N . SER A 1 97 ? 33.533 -20.165 -33.582 1.00 33.97 97 SER A N 1
ATOM 757 C CA . SER A 1 97 ? 32.786 -21.222 -32.906 1.00 33.97 97 SER A CA 1
ATOM 758 C C . SER A 1 97 ? 32.232 -20.946 -31.509 1.00 33.97 97 SER A C 1
ATOM 760 O O . SER A 1 97 ? 32.787 -21.260 -30.465 1.00 33.97 97 SER A O 1
ATOM 762 N N . ARG A 1 98 ? 30.985 -20.479 -31.556 1.00 40.47 98 ARG A N 1
ATOM 763 C CA . ARG A 1 98 ? 29.869 -21.015 -30.775 1.00 40.47 98 ARG A CA 1
ATOM 764 C C . ARG A 1 98 ? 30.020 -22.539 -30.586 1.00 40.47 98 ARG A C 1
ATOM 766 O O . ARG A 1 98 ? 29.760 -23.254 -31.539 1.00 40.47 98 ARG A O 1
ATOM 773 N N . THR A 1 99 ? 30.365 -22.997 -29.385 1.00 38.00 99 THR A N 1
ATOM 774 C CA . THR A 1 99 ? 29.736 -24.151 -28.713 1.00 38.00 99 THR A CA 1
ATOM 775 C C . THR A 1 99 ? 30.162 -24.196 -27.254 1.00 38.00 99 THR A C 1
ATOM 777 O O . THR A 1 99 ? 31.331 -24.109 -26.899 1.00 38.00 99 THR A O 1
ATOM 780 N N . ASN A 1 100 ? 29.134 -24.303 -26.435 1.00 38.81 100 ASN A N 1
ATOM 781 C CA . ASN A 1 100 ? 29.146 -24.528 -25.011 1.00 38.81 100 ASN A CA 1
ATOM 782 C C . ASN A 1 100 ? 29.681 -25.930 -24.663 1.00 38.81 100 ASN A C 1
ATOM 784 O O . ASN A 1 100 ? 29.378 -26.884 -25.370 1.00 38.81 100 ASN A O 1
ATOM 788 N N . ILE A 1 101 ? 30.309 -26.003 -23.486 1.00 37.91 101 ILE A N 1
ATOM 789 C CA . ILE A 1 101 ? 30.205 -27.091 -22.498 1.00 37.91 101 ILE A CA 1
ATOM 790 C C . ILE A 1 101 ? 30.995 -28.379 -22.795 1.00 37.91 101 ILE A C 1
ATOM 792 O O . ILE A 1 101 ? 30.605 -29.234 -23.581 1.00 37.91 101 ILE A O 1
ATOM 796 N N . CYS A 1 102 ? 32.074 -28.539 -22.024 1.00 36.59 102 CYS A N 1
ATOM 797 C CA . CYS A 1 102 ? 32.596 -29.834 -21.605 1.00 36.59 102 CYS A CA 1
ATOM 798 C C . CYS A 1 102 ? 31.526 -30.588 -20.794 1.00 36.59 102 CYS A C 1
ATOM 800 O O . CYS A 1 102 ? 31.081 -30.053 -19.780 1.00 36.59 102 CYS A O 1
ATOM 802 N N . ALA A 1 103 ? 31.168 -31.811 -21.192 1.00 36.31 103 ALA A N 1
ATOM 803 C CA . ALA A 1 103 ? 30.656 -32.851 -20.293 1.00 36.31 103 ALA A CA 1
ATOM 804 C C . ALA A 1 103 ? 30.717 -34.242 -20.962 1.00 36.31 103 ALA A C 1
ATOM 806 O O . ALA A 1 103 ? 30.047 -34.488 -21.957 1.00 36.31 103 ALA A O 1
ATOM 807 N N . ASP A 1 104 ? 31.560 -35.093 -20.377 1.00 30.70 104 ASP A N 1
ATOM 808 C CA . ASP A 1 104 ? 31.385 -36.520 -20.071 1.00 30.70 104 ASP A CA 1
ATOM 809 C C . ASP A 1 104 ? 31.031 -37.592 -21.128 1.00 30.70 104 ASP A C 1
ATOM 811 O O . ASP A 1 104 ? 29.917 -37.711 -21.620 1.00 30.70 104 ASP A O 1
ATOM 815 N N . SER A 1 105 ? 32.011 -38.488 -21.320 1.00 40.56 105 SER A N 1
ATOM 816 C CA . SER A 1 105 ? 31.987 -39.900 -20.883 1.00 40.56 105 SER A CA 1
ATOM 817 C C . SER A 1 105 ? 30.751 -40.770 -21.186 1.00 40.56 105 SER A C 1
ATOM 819 O O . SER A 1 105 ? 29.832 -40.845 -20.378 1.00 40.56 105 SER A O 1
ATOM 821 N N . SER A 1 106 ? 30.796 -41.528 -22.292 1.00 42.28 106 SER A N 1
ATOM 822 C CA . SER A 1 106 ? 30.300 -42.922 -22.499 1.00 42.28 106 SER A CA 1
ATOM 823 C C . SER A 1 106 ? 30.244 -43.178 -24.018 1.00 42.28 106 SER A C 1
ATOM 825 O O . SER A 1 106 ? 29.563 -42.468 -24.741 1.00 42.28 106 SER A O 1
ATOM 827 N N . ALA A 1 107 ? 31.141 -43.951 -24.639 1.00 38.41 107 ALA A N 1
ATOM 828 C CA . ALA A 1 107 ? 31.204 -45.416 -24.669 1.00 38.41 107 ALA A CA 1
ATOM 829 C C . ALA A 1 107 ? 29.843 -46.087 -24.940 1.00 38.41 107 ALA A C 1
ATOM 831 O O . ALA A 1 107 ? 28.980 -46.033 -24.071 1.00 38.41 107 ALA A O 1
ATOM 832 N N . LEU A 1 108 ? 29.767 -46.806 -26.079 1.00 37.72 108 LEU A N 1
ATOM 833 C CA . LEU A 1 108 ? 28.696 -47.721 -26.533 1.00 37.72 108 LEU A CA 1
ATOM 834 C C . LEU A 1 108 ? 27.410 -46.982 -26.973 1.00 37.72 108 LEU A C 1
ATOM 836 O O . LEU A 1 108 ? 26.865 -46.199 -26.216 1.00 37.72 108 LEU A O 1
ATOM 840 N N . THR A 1 109 ? 26.875 -47.126 -28.185 1.00 41.69 109 THR A N 1
ATOM 841 C CA . THR A 1 109 ? 26.676 -48.322 -29.011 1.00 41.69 109 THR A CA 1
ATOM 842 C C . THR A 1 109 ? 26.449 -47.949 -30.494 1.00 41.69 109 THR A C 1
ATOM 844 O O . THR A 1 109 ? 26.125 -46.812 -30.822 1.00 41.69 109 THR A O 1
ATOM 847 N N . ASP A 1 110 ? 26.572 -48.959 -31.360 1.00 33.41 110 ASP A N 1
ATOM 848 C CA . ASP A 1 110 ? 25.887 -49.104 -32.656 1.00 33.41 110 ASP A CA 1
ATOM 849 C C . ASP A 1 110 ? 26.360 -48.279 -33.865 1.00 33.41 110 ASP A C 1
ATOM 851 O O . ASP A 1 110 ? 25.799 -47.241 -34.206 1.00 33.41 110 ASP A O 1
ATOM 855 N N . ALA A 1 111 ? 27.283 -48.858 -34.637 1.00 37.00 111 ALA A N 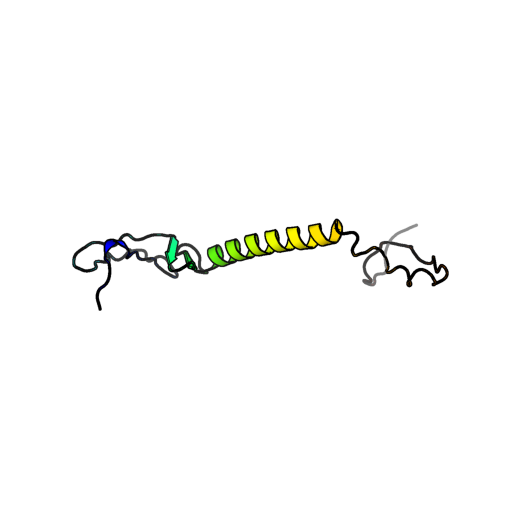1
ATOM 856 C CA . ALA A 1 111 ? 27.121 -48.923 -36.089 1.00 37.00 111 ALA A CA 1
ATOM 857 C C . ALA A 1 111 ? 27.918 -50.107 -36.658 1.00 37.00 111 ALA A C 1
ATOM 859 O O . ALA A 1 111 ? 29.098 -50.278 -36.355 1.00 37.00 111 ALA A O 1
ATOM 860 N N . LEU A 1 112 ? 27.187 -50.907 -37.432 1.00 42.75 112 LEU A N 1
ATOM 861 C CA . LEU A 1 112 ? 27.617 -51.933 -38.381 1.00 42.75 112 LEU A CA 1
ATOM 862 C C . LEU A 1 112 ? 28.848 -51.544 -39.211 1.00 42.75 112 LEU A C 1
ATOM 864 O O . LEU A 1 112 ? 28.943 -50.356 -39.596 1.00 42.75 112 LEU A O 1
#

pLDDT: mean 73.42, std 22.31, range [30.7, 96.12]

Sequence (112 aa):
MVVSVSKTQWVIFGEIPRHVPIMRVGGTLISLVNQYKFVGVLFTSISRDIFSTHYAKKASKARAVANMTFESIRISPLGAKSPWMSLTPTCQSWRTSRTNICADSSALTDAL

Foldseek 3Di:
DDDDQVLDADEAADDDDPDDDFDDDPNHTHHYDQWDADPNQIAGRVDNDRRPVVVVVVVVVVVVVVVVVVVCVVPDVPVVPDPVVPPDDDPPDDDDDDDDDDDDDDDDDDDD

Radius of gyration: 30.12 Å; chains: 1; bounding box: 63×65×60 Å

Secondary structure (DSSP, 8-state):
----GGG--B---SSPPSS----EETTEEPPB-SEEEETTEEEESSSSSTTHHHHHHHHHHHHHHHHHHHHHHHHSGGGS--TT---S------------------------